Protein AF-A0A8X6TK74-F1 (afdb_monomer)

Foldseek 3Di:
DDDPLDPQQPPVQLVVLDCVVLCVVVVVLDAPVSLVVNLVSVLSSLVRSQVSCCVVVVDGLVVQLVDPPPSSVVVSVVSVVVNVLSVQCSDPPHPSVVVSNVCSVVVVVVVVPPPPPVVVVVVVVVVVVVVPD

Mean predicted aligned error: 9.11 Å

Solvent-accessible surface area (backbone atoms only — not comparable to full-atom values): 7611 Å² total; per-residue (Å²): 137,83,72,79,86,67,79,70,44,72,74,69,78,40,51,90,37,56,46,62,63,68,35,55,79,42,74,72,60,61,50,66,71,47,40,71,66,46,36,72,40,41,54,52,24,51,54,42,48,45,50,44,43,20,73,68,69,76,46,42,50,77,59,39,34,68,37,91,51,63,69,52,11,50,54,29,44,50,52,50,52,51,51,52,49,50,52,38,54,59,35,82,88,34,70,58,18,50,54,44,58,74,39,44,64,60,50,56,53,52,69,66,53,75,70,54,73,66,58,51,52,51,50,51,52,53,57,55,62,61,72,77,114

Sequence (133 aa):
CSANLLNFCNPEKCKALQPLKDLQDVQYLPDAEDLKRICPRFLKFLDCEFDNIKECNGVGIAELALSPNRSIAGISTLLLNIGSLAVDVCDENTALHQDYVASVECFREFAKIQPGPECINETRRLALGFYEF

pLDDT: mean 84.31, std 16.1, range [30.56, 97.31]

Organism: Nephila pilipes (NCBI:txid299642)

Structure (mmCIF, N/CA/C/O backbone):
data_AF-A0A8X6TK74-F1
#
_entry.id   AF-A0A8X6TK74-F1
#
loop_
_atom_site.group_PDB
_atom_site.id
_atom_site.type_symbol
_atom_site.label_atom_id
_atom_site.label_alt_id
_atom_site.label_comp_id
_atom_site.label_asym_id
_atom_site.label_entity_id
_atom_site.label_seq_id
_atom_site.pdbx_PDB_ins_code
_atom_site.Cartn_x
_atom_site.Cartn_y
_atom_site.Cartn_z
_atom_site.occupancy
_atom_site.B_iso_or_equiv
_atom_site.auth_seq_id
_atom_site.auth_comp_id
_atom_site.auth_asym_id
_atom_site.auth_atom_id
_atom_site.pdbx_PDB_model_num
ATOM 1 N N . CYS A 1 1 ? -2.072 10.166 32.621 1.00 31.17 1 CYS A N 1
ATOM 2 C CA . CYS A 1 1 ? -3.163 9.386 32.002 1.00 31.17 1 CYS A CA 1
ATOM 3 C C . CYS A 1 1 ? -2.941 9.313 30.497 1.00 31.17 1 CYS A C 1
ATOM 5 O O . CYS A 1 1 ? -3.583 10.033 29.747 1.00 31.17 1 CYS A O 1
ATOM 7 N N . SER A 1 2 ? -1.980 8.507 30.056 1.00 30.56 2 SER A N 1
ATOM 8 C CA . SER A 1 2 ? -1.717 8.249 28.641 1.00 30.56 2 SER A CA 1
ATOM 9 C C . SER A 1 2 ? -2.553 7.041 28.231 1.00 30.56 2 SER A C 1
ATOM 11 O O . SER A 1 2 ? -2.195 5.900 28.508 1.00 30.56 2 SER A O 1
ATOM 13 N N . ALA A 1 3 ? -3.722 7.308 27.650 1.00 34.97 3 ALA A N 1
ATOM 14 C CA . ALA A 1 3 ? -4.492 6.286 26.961 1.00 34.97 3 ALA A CA 1
ATOM 15 C C . ALA A 1 3 ? -3.625 5.720 25.826 1.00 34.97 3 ALA A C 1
ATOM 17 O O . ALA A 1 3 ? -3.063 6.490 25.047 1.00 34.97 3 ALA A O 1
ATOM 18 N N . ASN A 1 4 ? -3.491 4.392 25.784 1.00 40.75 4 ASN A N 1
ATOM 19 C CA . ASN A 1 4 ? -2.865 3.643 24.697 1.00 40.75 4 ASN A CA 1
ATOM 20 C C . ASN A 1 4 ? -3.386 4.165 23.356 1.00 40.75 4 ASN A C 1
ATOM 22 O O . ASN A 1 4 ? -4.550 3.966 23.016 1.00 40.75 4 ASN A O 1
ATOM 26 N N . LEU A 1 5 ? -2.525 4.881 22.636 1.00 41.69 5 LEU A N 1
ATOM 27 C CA . LEU A 1 5 ? -2.919 5.712 21.502 1.00 41.69 5 LEU A CA 1
ATOM 28 C C . LEU A 1 5 ? -3.311 4.914 20.259 1.00 41.69 5 LEU A C 1
ATOM 30 O O . LEU A 1 5 ? -3.930 5.485 19.377 1.00 41.69 5 LEU A O 1
ATOM 34 N N . LEU A 1 6 ? -3.033 3.613 20.222 1.00 47.16 6 LEU A N 1
ATOM 35 C CA . LEU A 1 6 ? -3.484 2.668 19.210 1.00 47.16 6 LEU A CA 1
ATOM 36 C C . LEU A 1 6 ? -3.527 1.292 19.887 1.00 47.16 6 LEU A C 1
ATOM 38 O O . LEU A 1 6 ? -2.501 0.621 19.991 1.00 47.16 6 LEU A O 1
ATOM 42 N N . ASN A 1 7 ? -4.692 0.842 20.361 1.00 48.56 7 ASN A N 1
ATOM 43 C CA . ASN A 1 7 ? -4.912 -0.602 20.410 1.00 48.56 7 ASN A CA 1
ATOM 44 C C . ASN A 1 7 ? -4.962 -1.038 18.944 1.00 48.56 7 ASN A C 1
ATOM 46 O O . ASN A 1 7 ? -6.032 -1.039 18.341 1.00 48.56 7 ASN A O 1
ATOM 50 N N . PHE A 1 8 ? -3.802 -1.323 18.344 1.00 54.25 8 PHE A N 1
ATOM 51 C CA . PHE A 1 8 ? -3.765 -2.074 17.100 1.00 54.25 8 PHE A CA 1
ATOM 52 C C . PHE A 1 8 ? -4.475 -3.389 17.393 1.00 54.25 8 PHE A C 1
ATOM 54 O O . PHE A 1 8 ? -3.989 -4.251 18.127 1.00 54.25 8 PHE A O 1
ATOM 61 N N . CYS A 1 9 ? -5.704 -3.453 16.907 1.00 71.88 9 CYS A N 1
ATOM 62 C CA . CYS A 1 9 ? -6.569 -4.610 16.937 1.00 71.88 9 CYS A CA 1
ATOM 63 C C . CYS A 1 9 ? -5.799 -5.819 16.404 1.00 71.88 9 CYS A C 1
ATOM 65 O O . CYS A 1 9 ? -4.938 -5.634 15.550 1.00 71.88 9 CYS A O 1
ATOM 67 N N . ASN A 1 10 ? -6.067 -7.016 16.943 1.00 81.62 10 ASN A N 1
ATOM 68 C CA . ASN A 1 10 ? -5.292 -8.255 16.750 1.00 81.62 10 ASN A CA 1
ATOM 69 C C . ASN A 1 10 ? -4.228 -8.173 15.624 1.00 81.62 10 ASN A C 1
ATOM 71 O O . ASN A 1 10 ? -4.556 -8.444 14.464 1.00 81.62 10 ASN A O 1
ATOM 75 N N . PRO A 1 11 ? -2.969 -7.815 15.947 1.00 74.06 11 PRO A N 1
ATOM 76 C CA . PRO A 1 11 ? -1.950 -7.495 14.942 1.00 74.06 11 PRO A CA 1
ATOM 77 C C . PRO A 1 11 ? -1.548 -8.707 14.090 1.00 74.06 11 PRO A C 1
ATOM 79 O O . PRO A 1 11 ? -0.880 -8.574 13.070 1.00 74.06 11 PRO A O 1
ATOM 82 N N . GLU A 1 12 ? -1.957 -9.910 14.492 1.00 86.25 12 GLU A N 1
ATOM 83 C CA . GLU A 1 12 ? -1.668 -11.143 13.771 1.00 86.25 12 GLU A CA 1
ATOM 84 C C . GLU A 1 12 ? -2.728 -11.470 12.705 1.00 86.25 12 GLU A C 1
ATOM 86 O O . GLU A 1 12 ? -2.466 -12.300 11.835 1.00 86.25 12 GLU A O 1
ATOM 91 N N . LYS A 1 13 ? -3.905 -10.820 12.722 1.00 88.56 13 LYS A N 1
ATOM 92 C CA . LYS A 1 13 ? -5.037 -11.168 11.840 1.00 88.56 13 LYS A CA 1
ATOM 93 C C . LYS A 1 13 ? -4.687 -11.039 10.355 1.00 88.56 13 LYS A C 1
ATOM 95 O O . LYS A 1 13 ? -5.008 -11.928 9.569 1.00 88.56 13 LYS A O 1
ATOM 100 N N . CYS A 1 14 ? -4.006 -9.958 9.982 1.00 92.31 14 CYS A N 1
ATOM 101 C CA . CYS A 1 14 ? -3.710 -9.622 8.587 1.00 92.31 14 CYS A CA 1
ATOM 102 C C . CYS A 1 14 ? -2.264 -9.929 8.180 1.00 92.31 14 CYS A C 1
ATOM 104 O O . CYS A 1 14 ? -1.887 -9.768 7.019 1.00 92.31 14 CYS A O 1
ATOM 106 N N . LYS A 1 15 ? -1.452 -10.443 9.109 1.00 89.62 15 LYS A N 1
ATOM 107 C CA . LYS A 1 15 ? -0.012 -10.673 8.931 1.00 89.62 15 LYS A CA 1
ATOM 108 C C . LYS A 1 15 ? 0.331 -11.578 7.750 1.00 89.62 15 LYS A C 1
ATOM 110 O O . LYS A 1 15 ? 1.324 -11.349 7.069 1.00 89.62 15 LYS A O 1
ATOM 115 N N . ALA A 1 16 ? -0.504 -12.577 7.462 1.00 90.19 16 ALA A N 1
ATOM 116 C CA . ALA A 1 16 ? -0.307 -13.474 6.321 1.00 90.19 16 ALA A CA 1
ATOM 117 C C . ALA A 1 16 ? -0.401 -12.763 4.954 1.00 90.19 16 ALA A C 1
ATOM 119 O O . ALA A 1 16 ? 0.099 -13.282 3.958 1.00 90.19 16 ALA A O 1
ATOM 120 N N . LEU A 1 17 ? -1.042 -11.590 4.903 1.00 90.94 17 LEU A N 1
ATOM 121 C CA . LEU A 1 17 ? -1.199 -10.773 3.699 1.00 90.94 17 LEU A CA 1
ATOM 122 C C . LEU A 1 17 ? -0.153 -9.657 3.603 1.00 90.94 17 LEU A C 1
ATOM 124 O O . LEU A 1 17 ? -0.063 -9.012 2.565 1.00 90.94 17 LEU A O 1
ATOM 128 N N . GLN A 1 18 ? 0.638 -9.423 4.652 1.00 89.94 18 GLN A N 1
ATOM 129 C CA . GLN A 1 18 ? 1.569 -8.303 4.722 1.00 89.94 18 GLN A CA 1
ATOM 130 C C . GLN A 1 18 ? 2.617 -8.382 3.591 1.00 89.94 18 GLN A C 1
ATOM 132 O O . GLN A 1 18 ? 3.441 -9.300 3.585 1.00 89.94 18 GLN A O 1
ATOM 137 N N . PRO A 1 19 ? 2.673 -7.410 2.659 1.00 90.50 19 PRO A N 1
ATOM 138 C CA . PRO A 1 19 ? 3.595 -7.468 1.524 1.00 90.50 19 PRO A CA 1
ATOM 139 C C . PRO A 1 19 ? 4.975 -6.892 1.857 1.00 90.50 19 PRO A C 1
ATOM 141 O O . PRO A 1 19 ? 5.734 -6.550 0.957 1.00 90.50 19 PRO A O 1
ATOM 144 N N . LEU A 1 20 ? 5.320 -6.759 3.144 1.00 89.00 20 LEU A N 1
ATOM 145 C CA . LEU A 1 20 ? 6.554 -6.102 3.577 1.00 89.00 20 LEU A CA 1
ATOM 146 C C . LEU A 1 20 ? 7.790 -6.755 2.955 1.00 89.00 20 LEU A C 1
ATOM 148 O O . LEU A 1 20 ? 8.678 -6.051 2.493 1.00 89.00 20 LEU A O 1
ATOM 152 N N . LYS A 1 21 ? 7.821 -8.089 2.900 1.00 90.19 21 LYS A N 1
ATOM 153 C CA . LYS A 1 21 ? 8.920 -8.815 2.262 1.00 90.19 21 LYS A CA 1
ATOM 154 C C . LYS A 1 21 ? 8.984 -8.530 0.759 1.00 90.19 21 LYS A C 1
ATOM 156 O O . LYS A 1 21 ? 10.049 -8.207 0.254 1.00 90.19 21 LYS A O 1
ATOM 161 N N . ASP A 1 22 ? 7.842 -8.587 0.075 1.00 91.25 22 ASP A N 1
ATOM 162 C CA . ASP A 1 22 ? 7.777 -8.329 -1.366 1.00 91.25 22 ASP A CA 1
ATOM 163 C C . ASP A 1 22 ? 8.234 -6.902 -1.710 1.00 91.25 22 ASP A C 1
ATOM 165 O O . ASP A 1 22 ? 8.911 -6.705 -2.714 1.00 91.25 22 ASP A O 1
ATOM 169 N N . LEU A 1 23 ? 7.891 -5.922 -0.864 1.00 90.94 23 LEU A N 1
ATOM 170 C CA . LEU A 1 23 ? 8.328 -4.531 -0.985 1.00 90.94 23 LEU A CA 1
ATOM 171 C C . LEU A 1 23 ? 9.819 -4.364 -0.663 1.00 90.94 23 LEU A C 1
ATOM 173 O O . LEU A 1 23 ? 10.508 -3.616 -1.349 1.00 90.94 23 LEU A O 1
ATOM 177 N N . GLN A 1 24 ? 10.338 -5.060 0.350 1.00 91.69 24 GLN A N 1
ATOM 178 C CA . GLN A 1 24 ? 11.764 -5.042 0.692 1.00 91.69 24 GLN A CA 1
ATOM 179 C C . GLN A 1 24 ? 12.635 -5.598 -0.434 1.00 91.69 24 GLN A C 1
ATOM 181 O O . GLN A 1 24 ? 13.670 -5.005 -0.740 1.00 91.69 24 GLN A O 1
ATOM 186 N N . ASP A 1 25 ? 12.197 -6.683 -1.076 1.00 92.00 25 ASP A N 1
ATOM 187 C CA . ASP A 1 25 ? 12.913 -7.322 -2.186 1.00 92.00 25 ASP A CA 1
ATOM 188 C C . ASP A 1 25 ? 13.108 -6.360 -3.378 1.00 92.00 25 ASP A C 1
ATOM 190 O O . ASP A 1 25 ? 14.086 -6.471 -4.115 1.00 92.00 25 ASP A O 1
ATOM 194 N N . VAL A 1 26 ? 12.226 -5.363 -3.515 1.00 90.44 26 VAL A N 1
ATOM 195 C CA . VAL A 1 26 ? 12.254 -4.325 -4.564 1.00 90.44 26 VAL A CA 1
ATOM 196 C C . VAL A 1 26 ? 12.621 -2.938 -4.018 1.00 90.44 26 VAL A C 1
ATOM 198 O O . VAL A 1 26 ? 12.367 -1.917 -4.655 1.00 90.44 26 VAL A O 1
ATOM 201 N N . GLN A 1 27 ? 13.204 -2.883 -2.815 1.00 89.38 27 GLN A N 1
ATOM 202 C CA . GLN A 1 27 ? 13.641 -1.651 -2.141 1.00 89.38 27 GLN A CA 1
ATOM 203 C C . GLN A 1 27 ? 12.546 -0.575 -2.028 1.00 89.38 27 GLN A C 1
ATOM 205 O O . GLN A 1 27 ? 12.829 0.619 -2.075 1.00 89.38 27 GLN A O 1
ATOM 210 N N . TYR A 1 28 ? 11.291 -0.997 -1.863 1.00 90.12 28 TYR A N 1
ATOM 211 C CA . TYR A 1 28 ? 10.100 -0.145 -1.775 1.00 90.12 28 TYR A CA 1
ATOM 212 C C . TYR A 1 28 ? 9.829 0.714 -3.023 1.00 90.12 28 TYR A C 1
ATOM 214 O O . TYR A 1 28 ? 9.018 1.637 -2.969 1.00 90.12 28 TYR A O 1
ATOM 222 N N . LEU A 1 29 ? 10.469 0.398 -4.150 1.00 92.38 29 LEU A N 1
ATOM 223 C CA . LEU A 1 29 ? 10.299 1.078 -5.432 1.00 92.38 29 LEU A CA 1
ATOM 224 C C . LEU A 1 29 ? 9.938 0.043 -6.511 1.00 92.38 29 LEU A C 1
ATOM 226 O O . LEU A 1 29 ? 10.772 -0.204 -7.379 1.00 92.38 29 LEU A O 1
ATOM 230 N N . PRO A 1 30 ? 8.772 -0.631 -6.441 1.00 94.69 30 PRO A N 1
ATOM 231 C CA . PRO A 1 30 ? 8.359 -1.611 -7.450 1.00 94.69 30 PRO A CA 1
ATOM 232 C C . PRO A 1 30 ? 8.240 -0.988 -8.845 1.00 94.69 30 PRO A C 1
ATOM 234 O O . PRO A 1 30 ? 7.693 0.093 -8.996 1.00 94.69 30 PRO A O 1
ATOM 237 N N . ASP A 1 31 ? 8.711 -1.674 -9.881 1.00 95.06 31 ASP A N 1
ATOM 238 C CA . ASP A 1 31 ? 8.385 -1.288 -11.258 1.00 95.06 31 ASP A CA 1
ATOM 239 C C . ASP A 1 31 ? 7.005 -1.822 -11.679 1.00 95.06 31 ASP A C 1
ATOM 241 O O . ASP A 1 31 ? 6.271 -2.407 -10.882 1.00 95.06 31 ASP A O 1
ATOM 245 N N . ALA A 1 32 ? 6.624 -1.612 -12.940 1.00 95.19 32 ALA A N 1
ATOM 246 C CA . ALA A 1 32 ? 5.325 -2.044 -13.453 1.00 95.19 32 ALA A CA 1
ATOM 247 C C . ALA A 1 32 ? 5.073 -3.556 -13.302 1.00 95.19 32 ALA A C 1
ATOM 249 O O . ALA A 1 32 ? 3.950 -3.966 -13.003 1.00 95.19 32 ALA A O 1
ATOM 250 N N . GLU A 1 33 ? 6.093 -4.397 -13.495 1.00 95.38 33 GLU A N 1
ATOM 251 C CA . GLU A 1 33 ? 5.939 -5.850 -13.370 1.00 95.38 33 GLU A CA 1
ATOM 252 C C . GLU A 1 33 ? 5.864 -6.269 -11.899 1.00 95.38 33 GLU A C 1
ATOM 254 O O . GLU A 1 33 ? 5.048 -7.121 -11.530 1.00 95.38 33 GLU A O 1
ATOM 259 N N . ASP A 1 34 ? 6.640 -5.619 -11.030 1.00 96.25 34 ASP A N 1
ATOM 260 C CA . ASP A 1 34 ? 6.515 -5.801 -9.587 1.00 96.25 34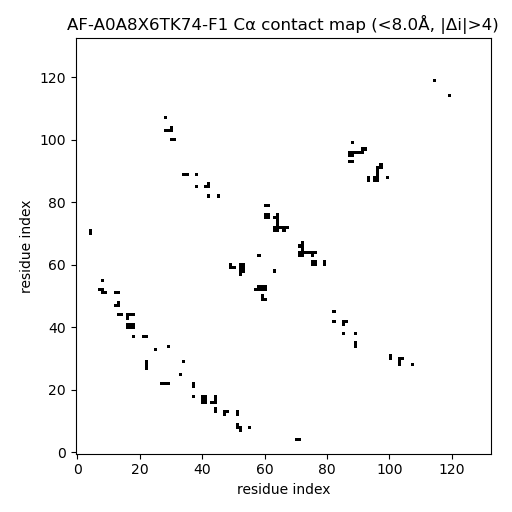 ASP A CA 1
ATOM 261 C C . ASP A 1 34 ? 5.134 -5.388 -9.068 1.00 96.25 34 ASP A C 1
ATOM 263 O O . ASP A 1 34 ? 4.543 -6.113 -8.261 1.00 96.25 34 ASP A O 1
ATOM 267 N N . LEU A 1 35 ? 4.581 -4.267 -9.545 1.00 96.44 35 LEU A N 1
ATOM 268 C CA . LEU A 1 35 ? 3.251 -3.796 -9.156 1.00 96.44 35 LEU A CA 1
ATOM 269 C C . LEU A 1 35 ? 2.172 -4.834 -9.475 1.00 96.44 35 LEU A C 1
ATOM 271 O O . LEU A 1 35 ? 1.373 -5.154 -8.593 1.00 96.44 35 LEU A O 1
ATOM 275 N N . LYS A 1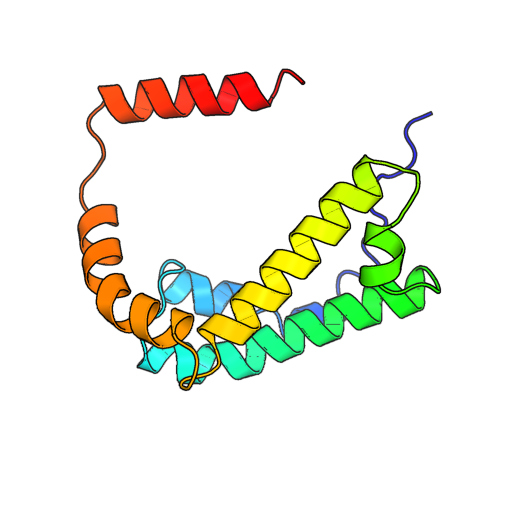 36 ? 2.196 -5.455 -10.663 1.00 95.56 36 LYS A N 1
ATOM 276 C CA . LYS A 1 36 ? 1.249 -6.529 -11.033 1.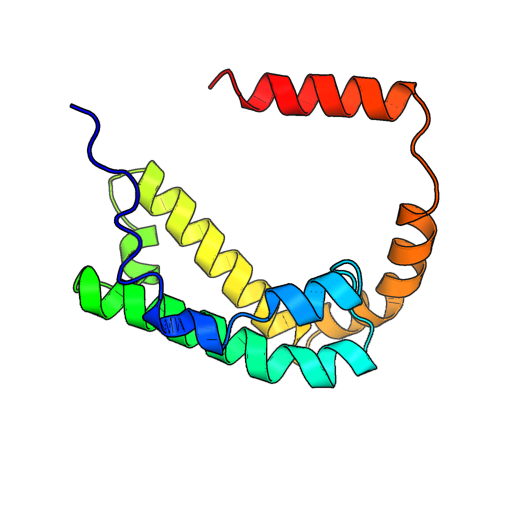00 95.56 36 LYS A CA 1
ATOM 277 C C . LYS A 1 36 ? 1.242 -7.681 -10.025 1.00 95.56 36 LYS A C 1
ATOM 279 O O . LYS A 1 36 ? 0.196 -8.272 -9.753 1.00 95.56 36 LYS A O 1
ATOM 284 N N . ARG A 1 37 ? 2.404 -7.999 -9.449 1.00 94.56 37 ARG A N 1
ATOM 285 C CA . ARG A 1 37 ? 2.570 -9.058 -8.443 1.00 94.56 37 ARG A CA 1
ATOM 286 C C . ARG A 1 37 ? 2.187 -8.601 -7.032 1.00 94.56 37 ARG A C 1
ATOM 288 O O . ARG A 1 37 ? 1.570 -9.371 -6.294 1.00 94.56 37 ARG A O 1
ATOM 295 N N . ILE A 1 38 ? 2.572 -7.389 -6.638 1.00 95.44 38 ILE A N 1
ATOM 296 C CA . ILE A 1 38 ? 2.461 -6.887 -5.259 1.00 95.44 38 ILE A CA 1
ATOM 297 C C . ILE A 1 38 ? 1.062 -6.338 -4.968 1.00 95.44 38 ILE A C 1
ATOM 299 O O . ILE A 1 38 ? 0.489 -6.639 -3.916 1.00 95.44 38 ILE A O 1
ATOM 303 N N . CYS A 1 39 ? 0.488 -5.577 -5.899 1.00 96.44 39 CYS A N 1
ATOM 304 C CA . CYS A 1 39 ? -0.765 -4.850 -5.708 1.00 96.44 39 CYS A CA 1
ATOM 305 C C . CYS A 1 39 ? -1.935 -5.718 -5.226 1.00 96.44 39 CYS A C 1
ATOM 307 O O . CYS A 1 39 ? -2.541 -5.368 -4.211 1.00 96.44 39 CYS A O 1
ATOM 309 N N . PRO A 1 40 ? -2.232 -6.889 -5.827 1.00 95.19 40 PRO A N 1
ATOM 310 C CA . PRO A 1 40 ? -3.352 -7.715 -5.376 1.00 95.19 40 PRO A CA 1
ATOM 311 C C . PRO A 1 40 ? -3.235 -8.163 -3.915 1.00 95.19 40 PRO A C 1
ATOM 313 O O . PRO A 1 40 ? -4.244 -8.362 -3.241 1.00 95.19 40 PRO A O 1
ATOM 316 N N . ARG A 1 41 ? -2.007 -8.360 -3.420 1.00 94.31 41 ARG A N 1
ATOM 317 C CA . ARG A 1 41 ? -1.750 -8.744 -2.029 1.00 94.31 41 ARG A CA 1
ATOM 318 C C . ARG A 1 41 ? -1.801 -7.530 -1.105 1.00 94.31 41 ARG A C 1
ATOM 320 O O . ARG A 1 41 ? -2.395 -7.625 -0.036 1.00 94.31 41 ARG A O 1
ATOM 327 N N . PHE A 1 42 ? -1.223 -6.406 -1.522 1.00 94.56 42 PHE A N 1
ATOM 328 C CA . PHE A 1 42 ? -1.205 -5.186 -0.721 1.00 94.56 42 PHE A CA 1
ATOM 329 C C . PHE A 1 42 ? -2.601 -4.602 -0.505 1.00 94.56 42 PHE A C 1
ATOM 331 O O . PHE A 1 42 ? -2.941 -4.271 0.626 1.00 94.56 42 PHE A O 1
ATOM 338 N N . LEU A 1 43 ? -3.438 -4.565 -1.545 1.00 96.19 43 LEU A N 1
ATOM 339 C CA . LEU A 1 43 ? -4.821 -4.099 -1.418 1.00 96.19 43 LEU A CA 1
ATOM 340 C C . LEU A 1 43 ? -5.624 -4.990 -0.459 1.00 96.19 43 LEU A C 1
ATOM 342 O O . LEU A 1 43 ? -6.260 -4.486 0.458 1.00 96.19 43 LEU A O 1
ATOM 346 N N . LYS A 1 44 ? -5.482 -6.319 -0.561 1.00 96.00 44 LYS A N 1
ATOM 347 C CA . LYS A 1 44 ? -6.103 -7.257 0.395 1.00 96.00 44 LYS A CA 1
ATOM 348 C C . LYS A 1 44 ? -5.611 -7.070 1.828 1.00 96.00 44 LYS A C 1
ATOM 350 O O . LYS A 1 44 ? -6.373 -7.275 2.768 1.00 96.00 44 LYS A O 1
ATOM 355 N N . PHE A 1 45 ? -4.331 -6.749 2.005 1.00 94.62 45 PHE A N 1
ATOM 356 C CA . PHE A 1 45 ? -3.777 -6.441 3.318 1.00 94.62 45 PHE A CA 1
ATOM 357 C C . PHE A 1 45 ? -4.423 -5.180 3.902 1.00 94.62 45 PHE A C 1
ATOM 359 O O . PHE A 1 45 ? -4.869 -5.219 5.044 1.00 94.62 45 PHE A O 1
ATOM 366 N N . LEU A 1 46 ? -4.537 -4.106 3.115 1.00 93.50 46 LEU A N 1
ATOM 367 C CA . LEU A 1 46 ? -5.184 -2.861 3.537 1.00 93.50 46 LEU A CA 1
ATOM 368 C C . LEU A 1 46 ? -6.663 -3.066 3.883 1.00 93.50 46 LEU A C 1
ATOM 370 O O . LEU A 1 46 ? -7.097 -2.623 4.945 1.00 93.50 46 LEU A O 1
ATOM 374 N N . ASP A 1 47 ? -7.405 -3.799 3.048 1.00 95.06 47 ASP A N 1
ATOM 375 C CA . ASP A 1 47 ? -8.802 -4.153 3.322 1.00 95.06 47 ASP A CA 1
ATOM 376 C C . ASP A 1 47 ? -8.924 -4.920 4.647 1.00 95.06 47 ASP A C 1
ATOM 378 O O . ASP A 1 47 ? -9.736 -4.571 5.503 1.00 95.06 47 ASP A O 1
ATOM 382 N N . CYS A 1 48 ? -8.058 -5.918 4.863 1.00 95.06 48 CYS A N 1
ATOM 383 C CA . CYS A 1 48 ? -8.029 -6.682 6.108 1.00 95.06 48 CYS A CA 1
ATOM 384 C C . CYS A 1 48 ? -7.746 -5.795 7.328 1.00 95.06 48 CYS A C 1
ATOM 386 O O . CYS A 1 48 ? -8.399 -5.956 8.361 1.00 95.06 48 CYS A O 1
ATOM 388 N N . GLU A 1 49 ? -6.790 -4.866 7.235 1.00 92.12 49 GLU A N 1
ATOM 389 C CA . GLU A 1 49 ? -6.460 -3.946 8.330 1.00 92.12 49 GLU A CA 1
ATOM 390 C C . GLU A 1 49 ? -7.630 -3.006 8.644 1.00 92.12 49 GLU A C 1
ATOM 392 O O . GLU A 1 49 ? -7.971 -2.801 9.811 1.00 92.12 49 GLU A O 1
ATOM 397 N N . PHE A 1 50 ? -8.304 -2.473 7.623 1.00 92.88 50 PHE A N 1
ATOM 398 C CA . PHE A 1 50 ? -9.473 -1.613 7.815 1.00 92.88 50 PHE A CA 1
ATOM 399 C C . PHE A 1 50 ? -10.659 -2.373 8.420 1.00 92.88 50 PHE A C 1
ATOM 401 O O . PHE A 1 50 ? -11.322 -1.848 9.322 1.00 92.88 50 PHE A O 1
ATOM 408 N N . ASP A 1 51 ? -10.879 -3.623 8.014 1.00 93.38 51 ASP A N 1
ATOM 409 C CA . ASP A 1 51 ? -11.875 -4.503 8.629 1.00 93.38 51 ASP A CA 1
ATOM 410 C C . ASP A 1 51 ? -11.515 -4.848 10.079 1.00 93.38 51 ASP A C 1
ATOM 412 O O . ASP A 1 51 ? -12.369 -4.802 10.965 1.00 93.38 51 ASP A O 1
ATOM 416 N N . ASN A 1 52 ? -10.242 -5.141 10.358 1.00 90.31 52 ASN A N 1
ATOM 417 C CA . ASN A 1 52 ? -9.743 -5.403 11.708 1.00 90.31 52 ASN A CA 1
ATOM 418 C C . ASN A 1 52 ? -9.961 -4.194 12.635 1.00 90.31 52 ASN A C 1
ATOM 420 O O . ASN A 1 52 ? -10.423 -4.356 13.765 1.00 90.31 52 ASN A O 1
ATOM 424 N N . ILE A 1 53 ? -9.704 -2.975 12.145 1.00 89.56 53 ILE A N 1
ATOM 425 C CA . ILE A 1 53 ? -9.990 -1.727 12.868 1.00 89.56 53 ILE A CA 1
ATOM 426 C C . ILE A 1 53 ? -11.488 -1.607 13.164 1.00 89.56 53 ILE A C 1
ATOM 428 O O . ILE A 1 53 ? -11.855 -1.301 14.303 1.00 89.56 53 ILE A O 1
ATOM 432 N N . LYS A 1 54 ? -12.344 -1.869 12.169 1.00 90.75 54 LYS A N 1
ATOM 433 C CA . LYS A 1 54 ? -13.801 -1.773 12.311 1.00 90.75 54 LYS A CA 1
ATOM 434 C C . LYS A 1 54 ? -14.360 -2.774 13.314 1.00 90.75 54 LYS A C 1
ATOM 436 O O . LYS A 1 54 ? -15.159 -2.396 14.164 1.00 90.75 54 LYS A O 1
ATOM 441 N N . GLU A 1 55 ? -13.941 -4.033 13.244 1.00 89.44 55 GLU A N 1
ATOM 442 C CA . GLU A 1 55 ? -14.416 -5.088 14.147 1.00 89.44 55 GLU A CA 1
ATOM 443 C C . GLU A 1 55 ? -14.089 -4.801 15.614 1.00 89.44 55 GLU A C 1
ATOM 445 O O . GLU A 1 55 ? -14.889 -5.071 16.505 1.00 89.44 55 GLU A O 1
ATOM 450 N N . CYS A 1 56 ? -12.910 -4.248 15.868 1.00 86.94 56 CYS A N 1
ATOM 451 C CA . CYS A 1 56 ? -12.384 -4.064 17.214 1.00 86.94 56 CYS A CA 1
ATOM 452 C C . CYS A 1 56 ? -12.801 -2.731 17.850 1.00 86.94 56 CYS A C 1
ATOM 454 O O . CYS A 1 56 ? -13.010 -2.679 19.061 1.00 86.94 56 CYS A O 1
ATOM 456 N N . ASN A 1 57 ? -12.977 -1.671 17.056 1.00 84.75 57 ASN A N 1
ATOM 457 C CA . ASN A 1 57 ? -13.436 -0.372 17.560 1.00 84.75 57 ASN A CA 1
ATOM 458 C C . ASN A 1 57 ? -14.953 -0.164 17.404 1.00 84.75 57 ASN A C 1
ATOM 460 O O . ASN A 1 57 ? -15.495 0.794 17.949 1.00 84.75 57 ASN A O 1
ATOM 464 N N . GLY A 1 58 ? -15.638 -1.023 16.641 1.00 88.25 58 GLY A N 1
ATOM 465 C CA . GLY A 1 58 ? -17.052 -0.874 16.277 1.00 88.25 58 GLY A CA 1
ATOM 466 C C . GLY A 1 58 ? -17.325 0.220 15.237 1.00 88.25 58 GLY A C 1
ATOM 467 O O . GLY A 1 58 ? -18.466 0.373 14.807 1.00 88.25 58 GLY A O 1
ATOM 468 N N . VAL A 1 59 ? -16.292 0.960 14.825 1.00 90.62 59 VAL A N 1
ATOM 469 C CA . VAL A 1 59 ? -16.342 2.074 13.869 1.00 90.62 59 VAL A CA 1
ATOM 470 C C . VAL A 1 59 ? -15.216 1.946 12.851 1.00 90.62 59 VAL A C 1
ATOM 472 O O . VAL A 1 59 ? -14.120 1.483 13.172 1.00 90.62 59 VAL A O 1
ATOM 475 N N . GLY A 1 60 ? -15.487 2.341 11.610 1.00 91.44 60 GLY A N 1
ATOM 476 C CA . GLY A 1 60 ? -14.524 2.269 10.516 1.00 91.44 60 GLY A CA 1
ATOM 477 C C . GLY A 1 60 ? -13.466 3.370 10.573 1.00 91.44 60 GLY A C 1
ATOM 478 O O . GLY A 1 60 ? -13.628 4.402 11.225 1.00 91.44 60 GLY A O 1
ATOM 479 N N . ILE A 1 61 ? -12.384 3.189 9.815 1.00 92.00 61 ILE A N 1
ATOM 480 C CA . ILE A 1 61 ? -11.276 4.152 9.781 1.00 92.00 61 ILE A CA 1
ATOM 481 C C . ILE A 1 61 ? -11.686 5.543 9.259 1.00 92.00 61 ILE A C 1
ATOM 483 O O . ILE A 1 61 ? -11.186 6.556 9.743 1.00 92.00 61 ILE A O 1
ATOM 487 N N . ALA A 1 62 ? -12.660 5.608 8.345 1.00 94.19 62 ALA A N 1
ATOM 488 C CA . ALA A 1 62 ? -13.260 6.861 7.875 1.00 94.19 62 ALA A CA 1
ATOM 489 C C . ALA A 1 62 ? -13.974 7.638 8.991 1.00 94.19 62 ALA A C 1
ATOM 491 O O . ALA A 1 62 ? -13.891 8.861 9.047 1.00 94.19 62 ALA A O 1
ATOM 492 N N . GLU A 1 63 ? -14.635 6.940 9.915 1.00 94.56 63 GLU A N 1
ATOM 493 C CA . GLU A 1 63 ? -15.295 7.568 11.062 1.00 94.56 63 GLU A CA 1
ATOM 494 C C . GLU A 1 63 ? -14.261 8.017 12.101 1.00 94.56 63 GLU A C 1
ATOM 496 O O . GLU A 1 63 ? -14.362 9.113 12.652 1.00 94.56 63 GLU A O 1
ATOM 501 N N . LEU A 1 64 ? -13.211 7.215 12.315 1.00 91.31 64 LEU A N 1
ATOM 502 C CA . LEU A 1 64 ? -12.095 7.576 13.192 1.00 91.31 64 LEU A CA 1
ATOM 503 C C . LEU A 1 64 ? -11.330 8.811 12.693 1.00 91.31 64 LEU A C 1
ATOM 505 O O . LEU A 1 64 ? -10.862 9.601 13.513 1.00 91.31 64 LEU A O 1
ATOM 509 N N . ALA A 1 65 ? -11.258 9.034 11.378 1.00 93.56 65 ALA A N 1
ATOM 510 C CA . ALA A 1 65 ? -10.682 10.246 10.790 1.00 93.56 65 ALA A CA 1
ATOM 511 C C . ALA A 1 65 ? -11.452 11.528 11.161 1.00 93.56 65 ALA A C 1
ATOM 513 O O . ALA A 1 65 ? -10.870 12.610 11.175 1.00 93.56 65 ALA A O 1
ATOM 514 N N . LEU A 1 66 ? -12.730 11.409 11.529 1.00 94.69 66 LEU A N 1
ATOM 515 C CA . LEU A 1 66 ? -13.576 12.513 11.997 1.00 94.69 66 LEU A CA 1
ATOM 516 C C . LEU A 1 66 ? -13.608 12.632 13.531 1.00 94.69 66 LEU A C 1
ATOM 518 O O . LEU A 1 66 ? -14.382 13.418 14.080 1.00 94.69 66 LEU A O 1
ATOM 522 N N . SER A 1 67 ? -12.789 11.848 14.239 1.00 91.50 67 SER A N 1
ATOM 523 C CA . SER A 1 67 ? -12.753 11.835 15.700 1.00 91.50 67 SER A CA 1
ATOM 524 C C . SER A 1 67 ? -12.423 13.220 16.278 1.00 91.50 67 SER A C 1
ATOM 526 O O . SER A 1 67 ? -11.521 13.901 15.788 1.00 91.50 67 SER A O 1
ATOM 528 N N . PRO A 1 68 ? -13.064 13.636 17.388 1.00 90.75 68 PRO A N 1
ATOM 529 C CA . PRO A 1 68 ? -12.666 14.851 18.101 1.00 90.75 68 PRO A CA 1
ATOM 530 C C . PRO A 1 68 ? -11.257 14.737 18.712 1.00 90.75 68 PRO A C 1
ATOM 532 O O . PRO A 1 68 ? -10.639 15.749 19.048 1.00 90.75 68 PRO A O 1
ATOM 535 N N . ASN A 1 69 ? -10.726 13.517 18.858 1.00 91.50 69 ASN A N 1
ATOM 536 C CA . ASN A 1 69 ? -9.343 13.300 19.257 1.00 91.50 69 ASN A CA 1
ATOM 537 C C . ASN A 1 69 ? -8.419 13.495 18.045 1.00 91.50 69 ASN A C 1
ATOM 539 O O . ASN A 1 69 ? -8.339 12.634 17.170 1.00 91.50 69 ASN A O 1
ATOM 543 N N . ARG A 1 70 ? -7.675 14.609 18.040 1.00 90.38 70 ARG A N 1
ATOM 544 C CA . ARG A 1 70 ? -6.772 14.998 16.942 1.00 90.38 70 ARG A CA 1
ATOM 545 C C . ARG A 1 70 ? -5.746 13.930 16.572 1.00 90.38 70 ARG A C 1
ATOM 547 O O . ARG A 1 70 ? -5.444 13.787 15.394 1.00 90.38 70 ARG A O 1
ATOM 554 N N . SER A 1 71 ? -5.218 13.186 17.542 1.00 88.38 71 SER A N 1
ATOM 555 C CA . SER A 1 71 ? -4.230 12.137 17.269 1.00 88.38 71 SER A CA 1
ATOM 556 C C . SER A 1 71 ? -4.863 10.961 16.525 1.00 88.38 71 SER A C 1
ATOM 558 O O . SER A 1 71 ? -4.314 10.502 15.528 1.00 88.38 71 SER A O 1
ATOM 560 N N . ILE A 1 72 ? -6.050 10.523 16.959 1.00 87.75 72 ILE A N 1
ATOM 561 C CA . ILE A 1 72 ? -6.805 9.450 16.291 1.00 87.75 72 ILE A CA 1
ATOM 562 C C . ILE A 1 72 ? -7.224 9.895 14.887 1.00 87.75 72 ILE A C 1
ATOM 564 O O . ILE A 1 72 ? -7.017 9.156 13.924 1.00 87.75 72 ILE A O 1
ATOM 568 N N . ALA A 1 73 ? -7.751 11.115 14.761 1.00 89.06 73 ALA A N 1
ATOM 569 C CA . ALA A 1 73 ? -8.148 11.689 13.481 1.00 89.06 73 ALA A CA 1
ATOM 570 C C . ALA A 1 73 ? -6.968 11.787 12.503 1.00 89.06 73 ALA A C 1
ATOM 572 O O . ALA A 1 73 ? -7.080 11.364 11.352 1.00 89.06 73 ALA A O 1
ATOM 573 N N . GLY A 1 74 ? -5.817 12.281 12.972 1.00 90.88 74 GLY A N 1
ATOM 574 C CA . GLY A 1 74 ? -4.607 12.426 12.164 1.00 90.88 74 GLY A CA 1
ATOM 575 C C . GLY A 1 74 ? -4.073 11.091 11.649 1.00 90.88 74 GLY A C 1
ATOM 576 O O . GLY A 1 74 ? -3.836 10.948 10.451 1.00 90.88 74 GLY A O 1
ATOM 577 N N . ILE A 1 75 ? -3.944 10.092 12.526 1.00 88.44 75 ILE A N 1
ATOM 578 C CA . ILE A 1 75 ? -3.450 8.759 12.144 1.00 88.44 75 ILE A CA 1
ATOM 579 C C . ILE A 1 75 ? -4.427 8.063 11.189 1.00 88.44 75 ILE A C 1
ATOM 581 O O . ILE A 1 75 ? -4.005 7.481 10.192 1.00 88.44 75 ILE A O 1
ATOM 585 N N . SER A 1 76 ? -5.731 8.161 11.446 1.00 90.62 76 SER A N 1
ATOM 586 C CA . SER A 1 76 ? -6.751 7.549 10.583 1.00 90.62 76 SER A CA 1
ATOM 587 C C . SER A 1 76 ? -6.801 8.212 9.205 1.00 90.62 76 SER A C 1
ATOM 589 O O . SER A 1 76 ? -6.902 7.522 8.195 1.00 90.62 76 SER A O 1
ATOM 591 N N . THR A 1 77 ? -6.646 9.540 9.147 1.00 93.56 77 THR A N 1
ATOM 592 C CA . THR A 1 77 ? -6.531 10.286 7.883 1.00 93.56 77 THR A CA 1
ATOM 593 C C . THR A 1 77 ? -5.292 9.861 7.099 1.00 93.56 77 THR A C 1
ATOM 595 O O . THR A 1 77 ? -5.373 9.638 5.894 1.00 93.56 77 THR A O 1
ATOM 598 N N . LEU A 1 78 ? -4.147 9.700 7.770 1.00 90.75 78 LEU A N 1
ATOM 599 C CA . LEU A 1 78 ? -2.926 9.216 7.131 1.00 90.75 78 LEU A CA 1
ATOM 600 C C . LEU A 1 78 ? -3.125 7.820 6.524 1.00 90.75 78 LEU A C 1
ATOM 602 O O . LEU A 1 78 ? -2.763 7.602 5.372 1.00 90.75 78 LEU A O 1
ATOM 606 N N . LEU A 1 79 ? -3.722 6.891 7.272 1.00 90.50 79 LEU A N 1
ATOM 607 C CA . LEU A 1 79 ? -3.979 5.530 6.799 1.00 90.50 79 LEU A CA 1
ATOM 608 C C . LEU A 1 79 ? -4.950 5.499 5.608 1.00 90.50 79 LEU A C 1
ATOM 610 O O . LEU A 1 79 ? -4.710 4.763 4.654 1.00 90.50 79 LEU A O 1
ATOM 614 N N . LEU A 1 80 ? -5.995 6.332 5.619 1.00 94.06 80 LEU A N 1
ATOM 615 C CA . LEU A 1 80 ? -6.895 6.505 4.472 1.00 94.06 80 LEU A CA 1
ATOM 616 C C . LEU A 1 80 ? -6.160 7.031 3.239 1.00 94.06 80 LEU A C 1
ATOM 618 O O . LEU A 1 80 ? -6.348 6.502 2.147 1.00 94.06 80 LEU A O 1
ATOM 622 N N . ASN A 1 81 ? -5.300 8.035 3.413 1.00 94.50 81 ASN A N 1
ATOM 623 C CA . ASN A 1 81 ? -4.515 8.595 2.314 1.00 94.50 81 ASN A CA 1
ATOM 624 C C . ASN A 1 81 ? -3.542 7.560 1.736 1.00 94.50 81 ASN A C 1
ATOM 626 O O . ASN A 1 81 ? -3.410 7.469 0.520 1.00 94.50 81 ASN A O 1
ATOM 630 N N . ILE A 1 82 ? -2.902 6.750 2.588 1.00 91.50 82 ILE A N 1
ATOM 631 C CA . ILE A 1 82 ? -2.059 5.629 2.146 1.00 91.50 82 ILE A CA 1
ATOM 632 C C . ILE A 1 82 ? -2.894 4.609 1.367 1.00 91.50 82 ILE A C 1
ATOM 634 O O . ILE A 1 82 ? -2.459 4.154 0.313 1.0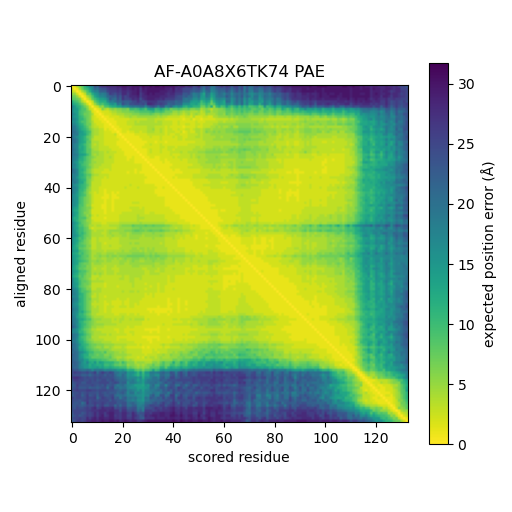0 91.50 82 ILE A O 1
ATOM 638 N N . GLY A 1 83 ? -4.093 4.273 1.852 1.00 93.81 83 GLY A N 1
ATOM 639 C CA . GLY A 1 83 ? -5.007 3.365 1.161 1.00 93.81 83 GLY A CA 1
ATOM 640 C C . GLY A 1 83 ? -5.419 3.881 -0.218 1.00 93.81 83 GLY A C 1
ATOM 641 O O . GLY A 1 8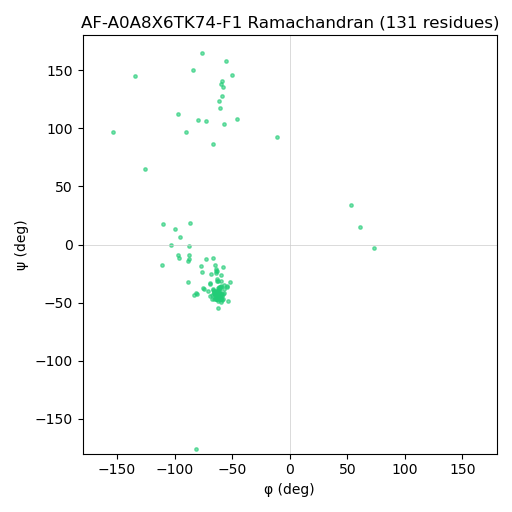3 ? -5.324 3.147 -1.197 1.00 93.81 83 GLY A O 1
ATOM 642 N N . SER A 1 84 ? -5.798 5.158 -0.315 1.00 95.56 84 SER A N 1
ATOM 643 C CA . SER A 1 84 ? -6.137 5.801 -1.591 1.00 95.56 84 SER A CA 1
ATOM 644 C C . SER A 1 84 ? -4.950 5.805 -2.550 1.00 95.56 84 SER A C 1
ATOM 646 O O . SER A 1 84 ? -5.097 5.422 -3.704 1.00 95.56 84 SER A O 1
ATOM 648 N N . LEU A 1 85 ? -3.760 6.168 -2.060 1.00 94.81 85 LEU A N 1
ATOM 649 C CA . LEU A 1 85 ? -2.538 6.167 -2.859 1.00 94.81 85 LEU A CA 1
ATOM 650 C C . LEU A 1 85 ? -2.219 4.766 -3.390 1.00 94.81 85 LEU A C 1
ATOM 652 O O . LEU A 1 85 ? -1.840 4.615 -4.546 1.00 94.81 85 LEU A O 1
ATOM 656 N N . ALA A 1 86 ? -2.382 3.741 -2.552 1.00 94.81 86 ALA A N 1
ATOM 657 C CA . ALA A 1 86 ? -2.176 2.357 -2.946 1.00 94.81 86 ALA A CA 1
ATOM 658 C C . ALA A 1 86 ? -3.148 1.934 -4.051 1.00 94.81 86 ALA A C 1
ATOM 660 O O . ALA A 1 86 ? -2.720 1.308 -5.013 1.00 94.81 86 ALA A O 1
ATOM 661 N N . VAL A 1 87 ? -4.432 2.288 -3.932 1.00 96.69 87 VAL A N 1
ATOM 662 C CA . VAL A 1 87 ? -5.438 2.017 -4.970 1.00 96.69 87 VAL A CA 1
ATOM 663 C C . VAL A 1 87 ? -5.052 2.696 -6.278 1.00 96.69 87 VAL A C 1
ATOM 665 O O . VAL A 1 87 ? -4.990 2.023 -7.303 1.00 96.69 87 VAL A O 1
ATOM 668 N N . ASP A 1 88 ? -4.723 3.986 -6.231 1.00 97.31 88 ASP A N 1
ATOM 669 C CA . ASP A 1 88 ? -4.387 4.752 -7.426 1.00 97.31 88 ASP A CA 1
ATOM 670 C C . ASP A 1 88 ? -3.126 4.200 -8.110 1.00 97.31 88 ASP A C 1
ATOM 672 O O . ASP A 1 88 ? -3.141 3.940 -9.309 1.00 97.31 88 ASP A O 1
ATOM 676 N N . VAL A 1 89 ? -2.052 3.929 -7.358 1.00 96.81 89 VAL A N 1
ATOM 677 C CA . VAL A 1 89 ? -0.819 3.323 -7.901 1.00 96.81 89 VAL A CA 1
ATOM 678 C C . VAL A 1 89 ? -1.062 1.912 -8.445 1.00 96.81 89 VAL A C 1
ATOM 680 O O . VAL A 1 89 ? -0.370 1.486 -9.366 1.00 96.81 89 VAL A O 1
ATOM 683 N N . CYS A 1 90 ? -2.022 1.167 -7.902 1.00 97.00 90 CYS A N 1
ATOM 684 C CA . CYS A 1 90 ? -2.305 -0.202 -8.325 1.00 97.00 90 CYS A CA 1
ATOM 685 C C . CYS A 1 90 ? -3.296 -0.325 -9.490 1.00 97.00 90 CYS A C 1
ATOM 687 O O . CYS A 1 90 ? -3.412 -1.414 -10.052 1.00 97.00 90 CYS A O 1
ATOM 689 N N . ASP A 1 91 ? -3.997 0.746 -9.861 1.00 97.06 91 ASP A N 1
ATOM 690 C CA . ASP A 1 91 ? -4.894 0.771 -11.016 1.00 97.06 91 ASP A CA 1
ATOM 691 C C . ASP A 1 91 ? -4.184 1.370 -12.237 1.00 97.06 91 ASP A C 1
ATOM 693 O O . ASP A 1 91 ? -3.904 2.567 -12.296 1.00 97.06 91 ASP A O 1
ATOM 697 N N . GLU A 1 92 ? -3.939 0.523 -13.243 1.00 96.12 92 GLU A N 1
ATOM 698 C CA . GLU A 1 92 ? -3.238 0.867 -14.491 1.00 96.12 92 GLU A CA 1
ATOM 699 C C . GLU A 1 92 ? -3.897 2.020 -15.276 1.00 96.12 92 GLU A C 1
ATOM 701 O O . GLU A 1 92 ? -3.263 2.656 -16.124 1.00 96.12 92 GLU A O 1
ATOM 706 N N . ASN A 1 93 ? -5.170 2.311 -14.999 1.00 96.38 93 ASN A N 1
ATOM 707 C CA . ASN A 1 93 ? -5.926 3.352 -15.687 1.00 96.38 93 ASN A CA 1
ATOM 708 C C . ASN A 1 93 ? -5.774 4.738 -15.050 1.00 96.38 93 ASN A C 1
ATOM 710 O O . ASN A 1 93 ? -6.246 5.720 -15.631 1.00 96.38 93 ASN A O 1
ATOM 714 N N . THR A 1 94 ? -5.156 4.851 -13.872 1.00 97.06 94 THR A N 1
ATOM 715 C CA . THR A 1 94 ? -5.009 6.147 -13.203 1.00 97.06 94 THR A CA 1
ATOM 716 C C . THR A 1 94 ? -3.798 6.909 -13.729 1.00 97.06 94 THR A C 1
ATOM 718 O O . THR A 1 94 ? -2.774 6.336 -14.108 1.00 97.06 94 THR A O 1
ATOM 721 N N . ALA A 1 95 ? -3.891 8.240 -13.704 1.00 96.88 95 ALA A N 1
ATOM 722 C CA . ALA A 1 95 ? -2.755 9.099 -14.025 1.00 96.88 95 ALA A CA 1
ATOM 723 C C . ALA A 1 95 ? -1.579 8.853 -13.067 1.00 96.88 95 ALA A C 1
ATOM 725 O O . ALA A 1 95 ? -0.432 8.835 -13.497 1.00 96.88 95 ALA A O 1
ATOM 726 N N . LEU A 1 96 ? -1.860 8.587 -11.785 1.00 95.38 96 LEU A N 1
ATOM 727 C CA . LEU A 1 96 ? -0.814 8.343 -10.799 1.00 95.38 96 LEU A CA 1
ATOM 728 C C . LEU A 1 96 ? -0.025 7.064 -11.096 1.00 95.38 96 LEU A C 1
ATOM 730 O O . LEU A 1 96 ? 1.197 7.080 -10.980 1.00 95.38 96 LEU A O 1
ATOM 734 N N . HIS A 1 97 ? -0.691 5.977 -11.494 1.00 97.00 97 HIS A N 1
ATOM 735 C CA . HIS A 1 97 ? -0.001 4.761 -11.923 1.00 97.00 97 HIS A CA 1
ATOM 736 C C . HIS A 1 97 ? 0.921 5.044 -13.111 1.00 97.00 97 HIS A C 1
ATOM 738 O O . HIS A 1 97 ? 2.089 4.657 -13.101 1.00 97.00 97 HIS A O 1
ATOM 744 N N . GLN A 1 98 ? 0.405 5.744 -14.123 1.00 97.19 98 GLN A N 1
ATOM 745 C CA . GLN A 1 98 ? 1.154 6.072 -15.337 1.00 97.19 98 GLN A CA 1
ATOM 746 C C . GLN A 1 98 ? 2.381 6.937 -15.023 1.00 97.19 98 GLN A C 1
ATOM 748 O O . GLN A 1 98 ? 3.488 6.612 -15.456 1.00 97.19 98 GLN A O 1
ATOM 753 N N . ASP A 1 99 ? 2.207 7.981 -14.212 1.00 96.25 99 ASP A N 1
ATOM 754 C CA . ASP A 1 99 ? 3.285 8.870 -13.774 1.00 96.25 99 ASP A CA 1
ATOM 755 C C . ASP A 1 99 ? 4.316 8.132 -12.909 1.00 96.25 99 ASP A C 1
ATOM 757 O O . ASP A 1 99 ? 5.527 8.325 -13.061 1.00 96.25 99 ASP A O 1
ATOM 761 N N . TYR A 1 100 ? 3.855 7.255 -12.016 1.00 95.31 100 TYR A N 1
ATOM 762 C CA . TYR A 1 100 ? 4.720 6.436 -11.175 1.00 95.31 100 TYR A CA 1
ATOM 763 C C . TYR A 1 100 ? 5.589 5.499 -12.017 1.00 95.31 100 TYR A C 1
ATOM 765 O O . TYR A 1 100 ? 6.815 5.553 -11.928 1.00 95.31 100 TYR A O 1
ATOM 773 N N . VAL A 1 101 ? 4.980 4.685 -12.884 1.00 96.44 101 VAL A N 1
ATOM 774 C CA . VAL A 1 101 ? 5.700 3.732 -13.744 1.00 96.44 101 VAL A CA 1
ATOM 775 C C . VAL A 1 101 ? 6.677 4.451 -14.676 1.00 96.44 101 VAL A C 1
ATOM 777 O O . VAL A 1 101 ? 7.784 3.962 -14.898 1.00 96.44 101 VAL A O 1
ATOM 780 N N . ALA A 1 102 ? 6.314 5.632 -15.182 1.00 95.50 102 ALA A N 1
ATOM 781 C CA . ALA A 1 102 ? 7.195 6.434 -16.027 1.00 95.50 102 ALA A CA 1
ATOM 782 C C . ALA A 1 102 ? 8.408 7.018 -15.276 1.00 95.50 102 ALA A C 1
ATOM 784 O O . ALA A 1 102 ? 9.430 7.308 -15.900 1.00 95.50 102 ALA A O 1
ATOM 785 N N . SER A 1 103 ? 8.313 7.209 -13.956 1.00 93.94 103 SER A N 1
ATOM 786 C CA . SER A 1 103 ? 9.330 7.907 -13.156 1.00 93.94 103 SER A CA 1
ATOM 787 C C . SER A 1 103 ? 10.116 7.014 -12.195 1.00 93.94 103 SER A C 1
ATOM 789 O O . SER A 1 103 ? 11.196 7.413 -11.754 1.00 93.94 103 SER A O 1
ATOM 791 N N . VAL A 1 104 ? 9.635 5.808 -11.876 1.00 93.31 104 VAL A N 1
ATOM 792 C CA . VAL A 1 104 ? 10.221 4.955 -10.829 1.00 93.31 104 VAL A CA 1
ATOM 793 C C . VAL A 1 104 ? 11.682 4.589 -11.093 1.00 93.31 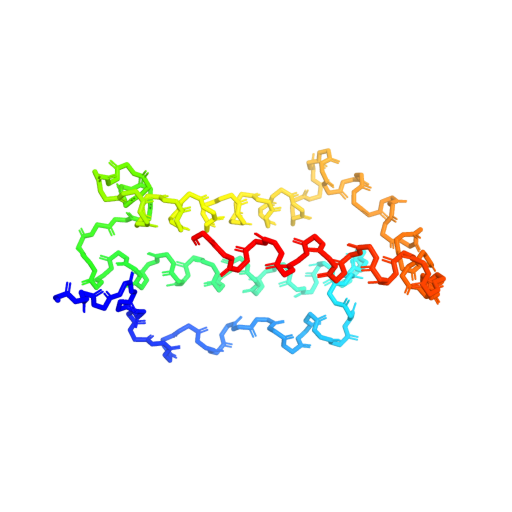104 VAL A C 1
ATOM 795 O O . VAL A 1 104 ? 12.482 4.589 -10.161 1.00 93.31 104 VAL A O 1
ATOM 798 N N . GLU A 1 105 ? 12.078 4.372 -12.349 1.00 88.50 105 GLU A N 1
ATOM 799 C CA . GLU A 1 105 ? 13.483 4.113 -12.694 1.00 88.50 105 GLU A CA 1
ATOM 800 C C . GLU A 1 105 ? 14.376 5.331 -12.426 1.00 88.50 105 GLU A C 1
ATOM 802 O O . GLU A 1 105 ? 15.450 5.195 -11.843 1.00 88.50 105 GLU A O 1
ATOM 807 N N . CYS A 1 106 ? 13.896 6.539 -12.737 1.00 86.75 106 CYS A N 1
ATOM 808 C CA . CYS A 1 106 ? 14.597 7.779 -12.401 1.00 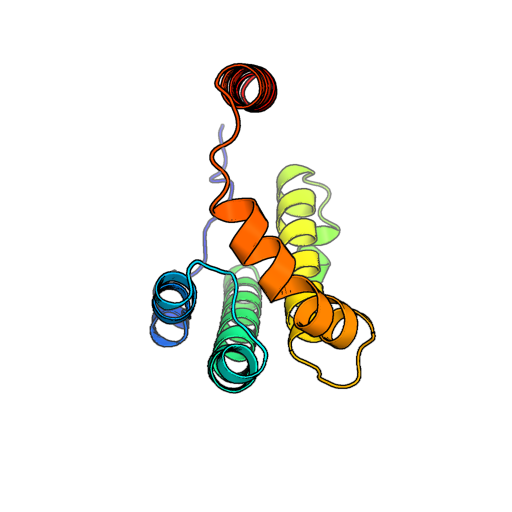86.75 106 CYS A CA 1
ATOM 809 C C . CYS A 1 106 ? 14.751 7.927 -10.877 1.00 86.75 106 CYS A C 1
ATOM 811 O O . CYS A 1 106 ? 15.828 8.267 -10.384 1.00 86.75 106 CYS A O 1
ATOM 813 N N . PHE A 1 107 ? 13.712 7.591 -10.104 1.00 84.75 107 PHE A N 1
ATOM 814 C CA . PHE A 1 107 ? 13.797 7.570 -8.641 1.00 84.75 107 PHE A CA 1
ATOM 815 C C . PHE A 1 107 ? 14.771 6.508 -8.116 1.00 84.75 107 PHE A C 1
ATOM 817 O O . PHE A 1 107 ? 15.536 6.801 -7.198 1.00 84.75 107 PHE A O 1
ATOM 824 N N . ARG A 1 108 ? 14.791 5.299 -8.695 1.00 85.69 108 ARG A N 1
ATOM 825 C CA . ARG A 1 108 ? 15.753 4.235 -8.351 1.00 85.69 108 ARG A CA 1
ATOM 826 C C . ARG A 1 108 ? 17.190 4.690 -8.607 1.00 85.69 108 ARG A C 1
ATOM 828 O O . ARG A 1 108 ? 18.076 4.394 -7.808 1.00 85.69 108 ARG A O 1
ATOM 835 N N . GLU A 1 109 ? 17.442 5.403 -9.701 1.00 83.00 109 GLU A N 1
ATOM 836 C CA . GLU A 1 109 ? 18.753 5.987 -9.997 1.00 83.00 109 GLU A CA 1
ATOM 837 C C . GLU A 1 109 ? 19.116 7.101 -9.018 1.00 83.00 109 GLU A C 1
ATOM 839 O O . GLU A 1 109 ? 20.204 7.072 -8.443 1.00 83.00 109 GLU A O 1
ATOM 844 N N . PHE A 1 110 ? 18.193 8.028 -8.756 1.00 79.19 110 PHE A N 1
ATOM 845 C CA . PHE A 1 110 ? 18.392 9.093 -7.778 1.00 79.19 110 PHE A CA 1
ATOM 846 C C . PHE A 1 110 ? 18.689 8.539 -6.378 1.00 79.19 110 PHE A C 1
ATOM 848 O O . PHE A 1 110 ? 19.612 9.005 -5.720 1.00 79.19 110 PHE A O 1
ATOM 855 N N . ALA A 1 111 ? 17.980 7.496 -5.940 1.00 73.62 111 ALA A N 1
ATOM 856 C CA . ALA A 1 111 ? 18.192 6.863 -4.639 1.00 73.62 111 ALA A CA 1
ATOM 857 C C . ALA A 1 111 ? 19.577 6.199 -4.497 1.00 73.62 111 ALA A C 1
ATOM 859 O O . ALA A 1 111 ? 20.079 6.053 -3.381 1.00 73.62 111 ALA A O 1
ATOM 860 N N . LYS A 1 112 ? 20.220 5.812 -5.609 1.00 74.88 112 LYS A N 1
ATOM 861 C CA . LYS A 1 112 ? 21.605 5.304 -5.612 1.00 74.88 112 LYS A CA 1
ATOM 862 C C . LYS A 1 112 ? 22.632 6.424 -5.456 1.00 74.88 112 LYS A C 1
ATOM 864 O O . LYS A 1 112 ? 23.756 6.160 -5.023 1.00 74.88 112 LYS A O 1
ATOM 869 N N . ILE A 1 113 ? 22.274 7.657 -5.812 1.00 72.31 113 ILE A N 1
ATOM 870 C CA . ILE A 1 113 ? 23.129 8.822 -5.607 1.00 72.31 113 ILE A CA 1
ATOM 871 C C . ILE A 1 113 ? 23.120 9.110 -4.108 1.00 72.31 113 ILE A C 1
ATOM 873 O O . ILE A 1 113 ? 22.132 9.586 -3.554 1.00 72.31 113 ILE A O 1
ATOM 877 N N . GLN A 1 114 ? 24.224 8.798 -3.426 1.00 61.00 114 GLN A N 1
ATOM 878 C CA . G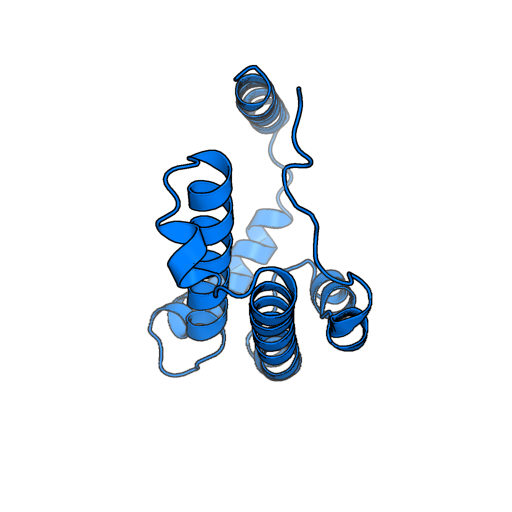LN A 1 114 ? 24.334 9.136 -2.013 1.00 61.00 114 GLN A CA 1
ATOM 879 C C . GLN A 1 114 ? 24.245 10.659 -1.859 1.00 61.00 114 GLN A C 1
ATOM 881 O O . GLN A 1 114 ? 25.051 11.371 -2.472 1.00 61.00 114 GLN A O 1
ATOM 886 N N . PRO A 1 115 ? 23.299 11.179 -1.055 1.00 64.38 115 PRO A N 1
ATOM 887 C CA . PRO A 1 115 ? 23.262 12.599 -0.769 1.00 64.38 115 PRO A CA 1
ATOM 888 C C . PRO A 1 115 ? 24.596 13.002 -0.145 1.00 64.38 115 PRO A C 1
ATOM 890 O O . PRO A 1 115 ? 25.127 12.313 0.730 1.00 64.38 115 PRO A O 1
ATOM 893 N N . GLY A 1 116 ? 25.148 14.125 -0.606 1.00 69.06 116 GLY A N 1
ATOM 894 C CA . GLY A 1 116 ? 26.361 14.678 -0.019 1.00 69.06 116 GLY A CA 1
ATOM 895 C C . GLY A 1 116 ? 26.194 14.897 1.496 1.00 69.06 116 GLY A C 1
ATOM 896 O O . GLY A 1 116 ? 25.065 15.049 1.978 1.00 69.06 116 GLY A O 1
ATOM 897 N N . PRO A 1 117 ? 27.296 14.957 2.264 1.00 71.00 117 PRO A N 1
ATOM 898 C CA . PRO A 1 117 ? 27.257 15.090 3.724 1.00 71.00 117 PRO A CA 1
ATOM 899 C C . PRO A 1 117 ? 26.381 16.253 4.216 1.00 71.00 117 PRO A C 1
ATOM 901 O O . PRO A 1 117 ? 25.750 16.169 5.267 1.00 71.00 117 PRO A O 1
ATOM 904 N N . GLU A 1 118 ? 26.318 17.331 3.437 1.00 73.25 118 GLU A N 1
ATOM 905 C CA . GLU A 1 118 ? 25.511 18.525 3.700 1.00 73.25 118 GLU A CA 1
ATOM 906 C C . GLU A 1 118 ? 24.008 18.216 3.707 1.00 73.25 118 GLU A C 1
ATOM 908 O O . GLU A 1 118 ? 23.307 18.560 4.658 1.00 73.25 118 GLU A O 1
ATOM 913 N N . CYS A 1 119 ? 23.525 17.475 2.708 1.00 73.38 119 CYS A N 1
ATOM 914 C CA . CYS A 1 119 ? 22.117 17.103 2.595 1.00 73.38 119 CYS A CA 1
ATOM 915 C C . CYS A 1 119 ? 21.713 16.094 3.687 1.00 73.38 119 CYS A C 1
ATOM 917 O O . CYS A 1 119 ? 20.620 16.184 4.251 1.00 73.38 119 CYS A O 1
ATOM 919 N N . ILE A 1 120 ? 22.627 15.196 4.077 1.00 74.44 120 ILE A N 1
ATOM 920 C CA . ILE A 1 120 ? 22.430 14.287 5.219 1.00 74.44 120 ILE A CA 1
ATOM 921 C C . ILE A 1 120 ? 22.297 15.075 6.531 1.00 74.44 120 ILE A C 1
ATOM 923 O O . ILE A 1 120 ? 21.394 14.808 7.328 1.00 74.44 120 ILE A O 1
ATOM 927 N N . ASN A 1 121 ? 23.176 16.052 6.764 1.00 77.06 121 ASN A N 1
ATOM 928 C CA . ASN A 1 121 ? 23.165 16.860 7.984 1.00 77.06 121 ASN A CA 1
ATOM 929 C C . ASN A 1 121 ? 21.911 17.736 8.088 1.00 77.06 121 ASN A C 1
ATOM 931 O O . ASN A 1 121 ? 21.316 17.827 9.163 1.00 77.06 121 ASN A O 1
ATOM 935 N N . GLU A 1 122 ? 21.475 18.332 6.979 1.00 77.44 122 GLU A N 1
ATOM 936 C CA . GLU A 1 122 ? 20.252 19.134 6.936 1.00 77.44 122 GLU A CA 1
ATOM 937 C C . GLU A 1 122 ? 19.002 18.269 7.151 1.00 77.44 122 GLU A C 1
ATOM 939 O O . GLU A 1 122 ? 18.155 18.607 7.978 1.00 77.44 122 GLU A O 1
ATOM 944 N N . THR A 1 123 ? 18.929 17.097 6.511 1.00 72.50 123 THR A N 1
ATOM 945 C CA . THR A 1 123 ? 17.834 16.135 6.721 1.00 72.50 123 THR A CA 1
ATOM 946 C C . THR A 1 123 ? 17.771 15.680 8.177 1.00 72.50 123 THR A C 1
ATOM 948 O O . THR A 1 123 ? 16.693 15.641 8.764 1.00 72.50 123 THR A O 1
ATOM 951 N N . ARG A 1 124 ? 18.921 15.396 8.805 1.00 70.75 124 ARG A N 1
ATOM 952 C CA . ARG A 1 124 ? 18.989 15.053 10.232 1.00 70.75 124 ARG A CA 1
ATOM 953 C C . ARG A 1 124 ? 18.496 16.205 11.109 1.00 70.75 124 ARG A C 1
ATOM 955 O O . ARG A 1 124 ? 17.759 15.954 12.058 1.00 70.75 124 ARG A O 1
ATOM 962 N N . ARG A 1 125 ? 18.870 17.451 10.798 1.00 74.12 125 ARG A N 1
ATOM 963 C CA . ARG A 1 125 ? 18.395 18.636 11.529 1.00 74.12 125 ARG A CA 1
ATOM 964 C C . ARG A 1 125 ? 16.875 18.771 11.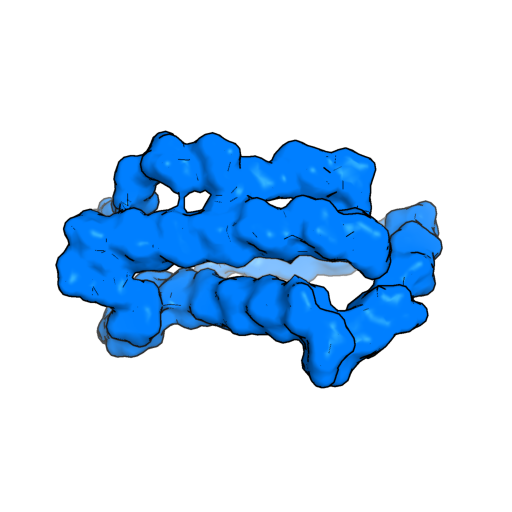441 1.00 74.12 125 ARG A C 1
ATOM 966 O O . ARG A 1 125 ? 16.229 18.984 12.460 1.00 74.12 125 ARG A O 1
ATOM 973 N N . LEU A 1 126 ? 16.315 18.614 10.243 1.00 71.44 126 LEU A N 1
ATOM 974 C CA . LEU A 1 126 ? 14.872 18.688 10.015 1.00 71.44 126 LEU A CA 1
ATOM 975 C C . LEU A 1 126 ? 14.132 17.544 10.717 1.00 71.44 126 LEU A C 1
ATOM 977 O O . LEU A 1 126 ? 13.170 17.797 11.433 1.00 71.44 126 LEU A O 1
ATOM 981 N N . ALA A 1 127 ? 14.609 16.304 10.581 1.00 63.75 127 ALA A N 1
ATOM 982 C CA . ALA A 1 127 ? 13.997 15.134 11.207 1.00 63.75 127 ALA A CA 1
ATOM 983 C C . ALA A 1 127 ? 14.016 15.208 12.741 1.00 63.75 127 ALA A C 1
ATOM 985 O O . ALA A 1 127 ? 13.026 14.860 13.372 1.00 63.75 127 ALA A O 1
ATOM 986 N N . LEU A 1 128 ? 15.105 15.693 13.348 1.00 61.19 128 LEU A N 1
ATOM 987 C CA . LEU A 1 128 ? 15.178 15.886 14.801 1.00 61.19 128 LEU A CA 1
ATOM 988 C C . LEU A 1 128 ? 14.274 17.029 15.283 1.00 61.19 128 LEU A C 1
ATOM 990 O O . LEU A 1 128 ? 13.682 16.906 16.349 1.00 61.19 128 LEU A O 1
ATOM 994 N N . GLY A 1 129 ? 14.089 18.083 14.482 1.00 57.06 129 GLY A N 1
ATOM 995 C CA . GLY A 1 129 ? 13.130 19.152 14.782 1.00 57.06 129 GLY A CA 1
ATOM 996 C C . GLY A 1 129 ? 11.665 18.691 14.803 1.00 57.06 129 GLY A C 1
ATOM 997 O O . GLY A 1 129 ? 10.842 19.315 15.465 1.00 57.06 129 GLY A O 1
ATOM 998 N N . PHE A 1 130 ? 11.332 17.579 14.137 1.00 47.84 130 PHE A N 1
ATOM 999 C CA . PHE A 1 130 ? 10.003 16.958 14.216 1.00 47.84 130 PHE A CA 1
ATOM 1000 C C . PHE A 1 130 ? 9.767 16.154 15.508 1.00 47.84 130 PHE A C 1
ATOM 1002 O O . PHE A 1 130 ? 8.614 15.902 15.837 1.00 47.84 130 PHE A O 1
ATOM 1009 N N . TYR A 1 131 ? 10.814 15.762 16.247 1.00 44.22 131 TYR A N 1
ATOM 1010 C CA . TYR A 1 131 ? 10.688 14.997 17.501 1.00 44.22 131 TYR A CA 1
ATOM 1011 C C . TYR A 1 131 ? 10.518 15.874 18.755 1.00 44.22 131 TYR A C 1
ATOM 1013 O O . TYR A 1 131 ? 10.371 15.339 19.853 1.00 44.22 131 TYR A O 1
ATOM 1021 N N . GLU A 1 132 ? 10.526 17.202 18.612 1.00 42.56 132 GLU A N 1
ATOM 1022 C CA . GLU A 1 132 ? 10.363 18.155 19.723 1.00 42.56 132 GLU A CA 1
ATOM 1023 C C . GLU A 1 132 ? 8.934 18.729 19.859 1.00 42.56 132 GLU A C 1
ATOM 1025 O O . GLU A 1 132 ? 8.735 19.683 20.612 1.00 42.56 132 GLU A O 1
ATOM 1030 N N . PHE A 1 133 ? 7.932 18.142 19.188 1.00 40.09 133 PHE A N 1
ATOM 1031 C CA . PHE A 1 133 ? 6.517 18.541 19.284 1.00 40.09 133 PHE A CA 1
ATOM 1032 C C . PHE A 1 133 ? 5.585 17.390 19.675 1.00 40.09 133 PHE A C 1
ATOM 1034 O O . PHE A 1 133 ? 5.715 16.288 19.096 1.00 40.09 133 PHE A O 1
#

Radius of gyration: 17.78 Å; Cα contacts (8 Å, |Δi|>4): 91; chains: 1; bounding box: 44×33×48 Å

Secondary structure (DSSP, 8-state):
----S---S-TTSSGGG-THHHHHHTTT---HHHHHHHHHHHHHHHHHHHHHHHHHHSS-HHHHTT-SSHHHHHHHHHHHHHHHHHHHHH-TTSHHHHHHHHHHHHHHHHHHSPPPHHHHHHHHHHHHHGGG-